Protein AF-A0A0N0BEQ4-F1 (afdb_monomer_lite)

Foldseek 3Di:
DDPCVVPQQDDLVNVCVVVVHDSVVVVVVCVVQQWDDDPRGIDRHPPPPD

Structure (mmCIF, N/CA/C/O backbone):
data_AF-A0A0N0BEQ4-F1
#
_entry.id   AF-A0A0N0BEQ4-F1
#
loop_
_atom_site.group_PDB
_atom_site.id
_atom_site.type_symbol
_atom_site.label_atom_id
_atom_site.label_alt_id
_atom_site.label_comp_id
_atom_site.label_asym_id
_atom_site.label_entity_id
_atom_site.label_seq_id
_atom_site.pdbx_PDB_ins_code
_atom_site.Cartn_x
_atom_site.Cartn_y
_atom_site.Cartn_z
_atom_site.occupancy
_atom_site.B_iso_or_equiv
_atom_site.auth_seq_id
_atom_site.auth_comp_id
_atom_site.auth_asym_id
_atom_site.auth_atom_id
_atom_site.pdbx_PDB_model_num
ATOM 1 N N . GLU A 1 1 ? -11.088 0.208 -12.285 1.00 45.84 1 GLU A N 1
ATOM 2 C CA . GLU A 1 1 ? -9.953 1.109 -12.004 1.00 45.84 1 GLU A CA 1
ATOM 3 C C . GLU A 1 1 ? -9.314 0.740 -10.663 1.00 45.84 1 GLU A C 1
ATOM 5 O O . GLU A 1 1 ? -10.004 0.223 -9.792 1.00 45.84 1 GLU A O 1
ATOM 10 N N . THR A 1 2 ? -7.998 0.889 -10.509 1.00 58.84 2 THR A N 1
ATOM 11 C CA . THR A 1 2 ? -7.244 0.472 -9.312 1.00 58.84 2 THR A CA 1
ATOM 12 C C . THR A 1 2 ? -7.281 1.549 -8.223 1.00 58.84 2 THR A C 1
ATOM 14 O O . THR A 1 2 ? -6.903 2.680 -8.495 1.00 58.84 2 THR A O 1
ATOM 17 N N . LEU A 1 3 ? -7.638 1.183 -6.981 1.00 65.31 3 LEU A N 1
ATOM 18 C CA . LEU A 1 3 ? -7.663 2.050 -5.776 1.00 65.31 3 LEU A CA 1
ATOM 19 C C . LEU A 1 3 ? -6.430 2.961 -5.601 1.00 65.31 3 LEU A C 1
ATOM 21 O O . LEU A 1 3 ? -6.528 4.057 -5.067 1.00 65.31 3 LEU A O 1
ATOM 25 N N . LEU A 1 4 ? -5.263 2.518 -6.074 1.00 67.69 4 LEU A N 1
ATOM 26 C CA . LEU A 1 4 ? -4.005 3.271 -6.013 1.00 67.69 4 LEU A CA 1
ATOM 27 C C . LEU A 1 4 ? -3.937 4.462 -6.980 1.00 67.69 4 LEU A C 1
ATOM 29 O O . LEU A 1 4 ? -3.076 5.319 -6.818 1.00 67.69 4 LEU A O 1
ATOM 33 N N . ASN A 1 5 ? -4.781 4.483 -8.014 1.00 65.31 5 ASN A N 1
ATOM 34 C CA . ASN A 1 5 ? -4.800 5.543 -9.019 1.00 65.31 5 ASN A CA 1
ATOM 35 C C . ASN A 1 5 ? -5.587 6.774 -8.539 1.00 65.31 5 ASN A C 1
ATOM 37 O O . ASN A 1 5 ? -5.367 7.863 -9.055 1.00 65.31 5 ASN A O 1
ATOM 41 N N . GLU A 1 6 ? -6.484 6.602 -7.559 1.00 69.50 6 GLU A N 1
ATOM 42 C CA . GLU A 1 6 ? -7.197 7.706 -6.902 1.00 69.50 6 GLU A CA 1
ATOM 43 C C . GLU A 1 6 ? -6.334 8.402 -5.846 1.00 69.50 6 GLU A C 1
ATOM 45 O O . GLU A 1 6 ? -6.314 9.629 -5.803 1.00 69.50 6 GLU A O 1
ATOM 50 N N . ASP A 1 7 ? -5.591 7.649 -5.026 1.00 71.00 7 ASP A N 1
ATOM 51 C CA . ASP A 1 7 ? -4.693 8.232 -4.026 1.00 71.00 7 ASP A CA 1
ATOM 52 C C . ASP A 1 7 ? -3.380 7.433 -3.910 1.00 71.00 7 ASP A C 1
ATOM 54 O O . ASP A 1 7 ? -3.292 6.433 -3.186 1.00 71.00 7 ASP A O 1
ATOM 58 N N . PRO A 1 8 ? -2.319 7.856 -4.621 1.00 70.31 8 PRO A N 1
ATOM 59 C CA . PRO A 1 8 ? -1.045 7.147 -4.615 1.00 70.31 8 PRO A CA 1
ATOM 60 C C . PRO A 1 8 ? -0.301 7.272 -3.281 1.00 70.31 8 PRO A C 1
ATOM 62 O O . PRO A 1 8 ? 0.658 6.528 -3.072 1.00 70.31 8 PRO A O 1
ATOM 65 N N . HIS A 1 9 ? -0.723 8.174 -2.386 1.00 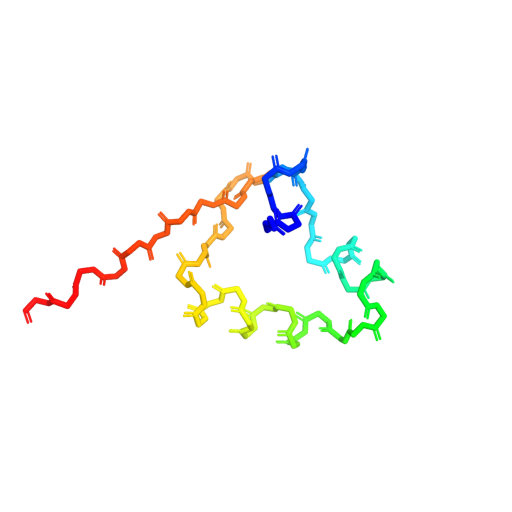75.94 9 HIS A N 1
ATOM 66 C CA . HIS A 1 9 ? -0.102 8.438 -1.085 1.00 75.94 9 HIS A CA 1
ATOM 67 C C . HIS A 1 9 ? -0.681 7.592 0.057 1.00 75.94 9 HIS A C 1
ATOM 69 O O . HIS A 1 9 ? -0.182 7.641 1.189 1.00 75.94 9 HIS A O 1
ATOM 75 N N . GLN A 1 10 ? -1.695 6.772 -0.225 1.00 78.88 10 GLN A N 1
ATOM 76 C CA . GLN A 1 10 ? -2.304 5.893 0.761 1.00 78.88 10 GLN A CA 1
ATOM 77 C C . GLN A 1 10 ? -1.309 4.894 1.359 1.00 78.88 10 GLN A C 1
ATOM 79 O O . GLN A 1 10 ? -0.597 4.150 0.681 1.00 78.88 10 GLN A O 1
ATOM 84 N N . THR A 1 11 ? -1.320 4.807 2.687 1.00 80.12 11 THR A N 1
ATOM 85 C CA . THR A 1 11 ? -0.529 3.811 3.414 1.00 80.12 11 THR A CA 1
ATOM 86 C C . THR A 1 11 ? -1.234 2.453 3.446 1.00 80.12 11 TH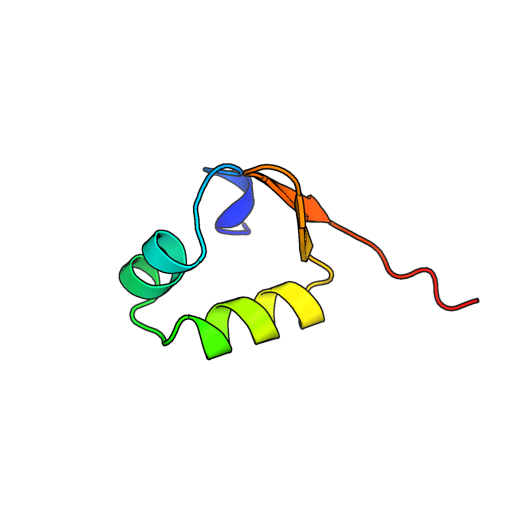R A C 1
ATOM 88 O O . THR A 1 11 ? -2.458 2.365 3.351 1.00 80.12 11 THR A O 1
ATOM 91 N N . LEU A 1 12 ? -0.481 1.372 3.700 1.00 82.62 12 LEU A N 1
ATOM 92 C CA . LEU A 1 12 ? -1.055 0.033 3.933 1.00 82.62 12 LEU A CA 1
ATOM 93 C C . LEU A 1 12 ? -2.161 0.033 4.999 1.00 82.62 12 LEU A C 1
ATOM 95 O O . LEU A 1 12 ? -3.068 -0.787 4.929 1.00 82.62 12 LEU A O 1
ATOM 99 N N . LYS A 1 13 ? -2.082 0.927 5.996 1.00 83.38 13 LYS A N 1
ATOM 100 C CA . LYS A 1 13 ? -3.080 1.037 7.067 1.00 83.38 13 LYS A CA 1
ATOM 101 C C . LYS A 1 13 ? -4.405 1.604 6.549 1.00 83.38 13 LYS A C 1
ATOM 103 O O . LYS A 1 13 ? -5.452 1.053 6.875 1.00 83.38 13 LYS A O 1
ATOM 108 N N . GLU A 1 14 ? -4.350 2.654 5.739 1.00 84.69 14 GLU A N 1
ATOM 109 C CA . GLU A 1 14 ? -5.531 3.233 5.085 1.00 84.69 14 GLU A CA 1
ATOM 110 C C . GLU A 1 14 ? -6.173 2.207 4.149 1.00 84.69 14 GLU A C 1
ATOM 112 O O . GLU A 1 14 ? -7.346 1.880 4.306 1.00 84.69 14 GLU A O 1
ATOM 117 N N . LEU A 1 15 ? -5.369 1.572 3.290 1.00 83.44 15 LEU A N 1
ATOM 118 C CA . LEU A 1 15 ? -5.836 0.514 2.391 1.00 83.44 15 LEU A CA 1
ATOM 119 C C . LEU A 1 15 ? -6.445 -0.673 3.151 1.00 83.44 15 LEU A C 1
ATOM 121 O O . LEU A 1 15 ? -7.483 -1.187 2.748 1.00 83.44 15 LEU A O 1
ATOM 125 N N . SER A 1 16 ? -5.837 -1.090 4.268 1.00 86.56 16 SER A N 1
ATOM 126 C CA . SER A 1 16 ? -6.360 -2.180 5.105 1.00 86.56 16 SER A CA 1
ATOM 127 C C . SER A 1 16 ? -7.730 -1.852 5.697 1.00 86.56 16 SER A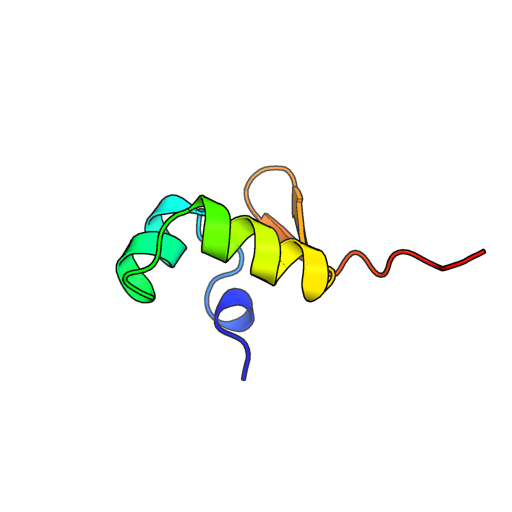 C 1
ATOM 129 O O . SER A 1 16 ? -8.610 -2.706 5.713 1.00 86.56 16 SER A O 1
ATOM 131 N N . LYS A 1 17 ? -7.941 -0.601 6.125 1.00 87.38 17 LYS A N 1
ATOM 132 C CA . LYS A 1 17 ? -9.234 -0.141 6.640 1.00 87.38 17 LYS A CA 1
ATOM 133 C C . LYS A 1 17 ? -10.279 -0.040 5.537 1.00 87.38 17 LYS A C 1
ATOM 135 O O . LYS A 1 17 ? -11.393 -0.507 5.725 1.00 87.38 17 LYS A O 1
ATOM 140 N N . LEU A 1 18 ? -9.911 0.548 4.401 1.00 84.06 18 LEU A N 1
ATOM 141 C CA . LEU A 1 18 ? -10.821 0.808 3.287 1.00 84.06 18 LEU A CA 1
ATOM 142 C C . LEU A 1 18 ? -11.325 -0.498 2.660 1.00 84.06 18 LEU A C 1
ATOM 144 O O . LEU A 1 18 ? -12.505 -0.639 2.364 1.00 84.06 18 LEU A O 1
ATOM 148 N N . LEU A 1 19 ? -10.438 -1.485 2.535 1.00 82.69 19 LEU A N 1
ATOM 149 C CA . LEU A 1 19 ? -10.767 -2.823 2.042 1.00 82.69 19 LEU A CA 1
ATOM 150 C C . LEU A 1 19 ? -11.245 -3.778 3.147 1.00 82.69 19 LEU A C 1
ATOM 152 O O . LEU A 1 19 ? -11.617 -4.907 2.840 1.00 82.69 19 LEU A O 1
ATOM 156 N N . ASN A 1 20 ? -11.210 -3.353 4.414 1.00 87.00 20 ASN A N 1
ATOM 157 C CA . ASN A 1 20 ? -11.469 -4.176 5.597 1.00 87.00 20 ASN A CA 1
ATOM 158 C C . ASN A 1 20 ? -10.701 -5.518 5.596 1.00 87.00 20 ASN A C 1
ATOM 160 O O . ASN A 1 20 ? -11.233 -6.571 5.948 1.00 87.00 20 ASN A O 1
ATOM 164 N N . VAL A 1 21 ? -9.440 -5.490 5.161 1.00 86.19 21 VAL A N 1
ATOM 165 C CA . VAL A 1 21 ? -8.541 -6.656 5.118 1.00 86.19 21 VAL A CA 1
ATOM 166 C C . VAL A 1 21 ? -7.266 -6.363 5.889 1.00 86.19 21 VAL A C 1
ATOM 168 O O . VAL A 1 21 ? -6.876 -5.212 6.034 1.00 86.19 21 VAL A O 1
ATOM 171 N N . ASP A 1 22 ? -6.560 -7.396 6.344 1.00 89.06 22 ASP A N 1
ATOM 172 C CA . ASP A 1 22 ? -5.299 -7.194 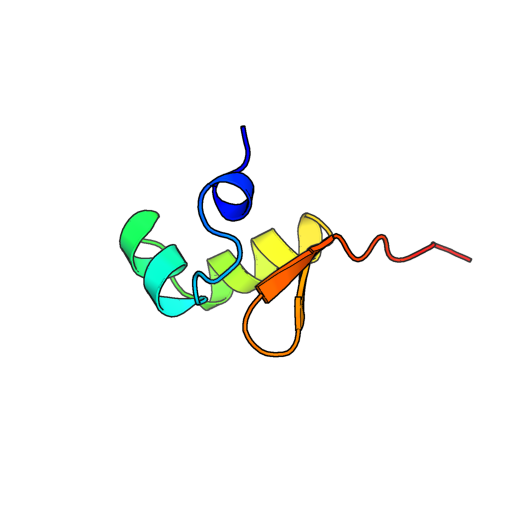7.057 1.00 89.06 22 ASP A CA 1
ATOM 173 C C . ASP A 1 22 ? -4.221 -6.540 6.169 1.00 89.06 22 ASP A C 1
ATOM 175 O O . ASP A 1 22 ? -4.123 -6.803 4.965 1.00 89.06 22 ASP A O 1
ATOM 179 N N . LYS A 1 23 ? -3.343 -5.733 6.778 1.00 85.88 23 LYS A N 1
ATOM 180 C CA . LYS A 1 23 ? -2.210 -5.082 6.091 1.00 85.88 23 LYS A CA 1
ATOM 181 C C . LYS A 1 23 ? -1.325 -6.085 5.348 1.00 85.88 23 LYS A C 1
ATOM 183 O O . LYS A 1 23 ? -0.773 -5.758 4.298 1.00 85.88 23 LYS A O 1
ATOM 188 N N . SER A 1 24 ? -1.207 -7.305 5.868 1.00 86.00 24 SER A N 1
ATOM 189 C CA . SER A 1 24 ? -0.453 -8.400 5.255 1.00 86.00 24 SER A CA 1
ATOM 190 C C . SER A 1 24 ? -1.079 -8.849 3.935 1.00 86.00 24 SER A C 1
ATOM 192 O O . SER A 1 24 ? -0.360 -9.140 2.980 1.00 86.00 24 SER A O 1
ATOM 194 N N . ILE A 1 25 ? -2.414 -8.871 3.855 1.00 87.38 25 ILE A N 1
ATOM 195 C CA . ILE A 1 25 ? -3.155 -9.208 2.632 1.00 87.38 25 ILE A CA 1
ATOM 196 C C . ILE A 1 25 ? -2.983 -8.098 1.601 1.00 87.38 25 ILE A C 1
ATOM 198 O O . ILE A 1 25 ? -2.680 -8.393 0.444 1.00 87.38 25 ILE A O 1
ATOM 202 N N . VAL A 1 26 ? -3.111 -6.835 2.021 1.00 85.06 26 VAL A N 1
ATOM 203 C CA . VAL A 1 26 ? -2.871 -5.679 1.146 1.00 85.06 26 VAL A CA 1
ATOM 204 C C . VAL A 1 26 ? -1.453 -5.729 0.579 1.00 85.06 26 VAL A C 1
ATOM 206 O O . VAL A 1 26 ? -1.275 -5.668 -0.631 1.00 85.06 26 VAL A O 1
ATOM 209 N N . SER A 1 27 ? -0.447 -5.927 1.433 1.00 81.75 27 SER A N 1
ATOM 210 C CA . SER A 1 27 ? 0.958 -6.003 1.022 1.00 81.75 27 SER A CA 1
ATOM 211 C C . SER A 1 27 ? 1.214 -7.140 0.025 1.00 81.75 27 SER A C 1
ATOM 213 O O . SER A 1 27 ? 1.839 -6.926 -1.013 1.00 81.75 27 SER A O 1
ATOM 215 N N . LYS A 1 28 ? 0.663 -8.339 0.277 1.00 85.56 28 LYS A N 1
ATOM 216 C CA . LYS A 1 28 ? 0.749 -9.470 -0.662 1.00 85.56 28 LYS A CA 1
ATOM 217 C C . LYS A 1 28 ? 0.090 -9.150 -2.002 1.00 85.56 28 LYS A C 1
ATOM 219 O O . LYS A 1 28 ? 0.707 -9.381 -3.036 1.00 85.56 28 LYS A O 1
ATOM 224 N N . ARG A 1 29 ? -1.130 -8.603 -1.995 1.00 84.25 29 ARG A N 1
ATOM 225 C CA . ARG A 1 29 ? -1.844 -8.215 -3.222 1.00 84.25 29 ARG A CA 1
ATOM 226 C C . ARG A 1 29 ? -1.073 -7.174 -4.021 1.00 84.25 29 ARG A C 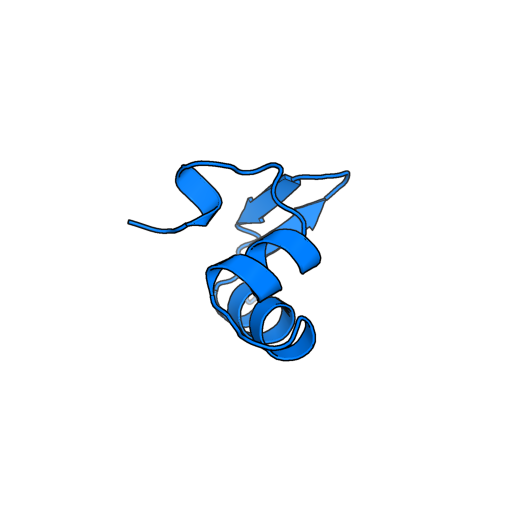1
ATOM 228 O O . ARG A 1 29 ? -0.947 -7.334 -5.226 1.00 84.25 29 ARG A O 1
ATOM 235 N N . LEU A 1 30 ? -0.535 -6.152 -3.359 1.00 81.94 30 LEU A N 1
ATOM 236 C CA . LEU A 1 30 ? 0.250 -5.106 -4.011 1.00 81.94 30 LEU A CA 1
ATOM 237 C C . LEU A 1 30 ? 1.520 -5.676 -4.630 1.00 81.94 30 LEU A C 1
ATOM 239 O O . LEU A 1 30 ? 1.799 -5.396 -5.787 1.00 81.94 30 LEU A O 1
ATOM 243 N N . LYS A 1 31 ? 2.220 -6.562 -3.918 1.00 81.62 31 LYS A N 1
ATOM 244 C CA . LYS A 1 31 ? 3.404 -7.240 -4.450 1.00 81.62 31 LYS A CA 1
ATOM 245 C C . LYS A 1 31 ? 3.084 -8.100 -5.678 1.00 81.62 31 LYS A C 1
ATOM 247 O O . LYS A 1 31 ? 3.825 -8.047 -6.651 1.00 81.62 31 LYS A O 1
ATOM 252 N N . VAL A 1 32 ? 1.980 -8.853 -5.653 1.00 82.75 32 VAL A N 1
ATOM 253 C CA . VAL A 1 32 ? 1.512 -9.665 -6.797 1.00 82.75 32 VAL A CA 1
ATOM 254 C C . VAL A 1 32 ? 1.090 -8.786 -7.973 1.00 82.75 32 VAL A C 1
ATOM 256 O O . VAL A 1 32 ? 1.375 -9.111 -9.117 1.00 82.75 32 VAL A O 1
ATOM 259 N N . ALA A 1 33 ? 0.459 -7.648 -7.694 1.00 79.62 33 ALA A N 1
ATOM 260 C CA . ALA A 1 33 ? 0.101 -6.659 -8.701 1.00 79.62 33 ALA A CA 1
ATOM 261 C C . ALA A 1 33 ? 1.310 -5.839 -9.202 1.00 79.62 33 ALA A C 1
ATOM 263 O O . ALA A 1 33 ? 1.138 -4.953 -10.034 1.00 79.62 33 ALA A O 1
ATOM 264 N N . GLY A 1 34 ? 2.522 -6.114 -8.703 1.00 81.31 34 GLY A N 1
ATOM 265 C CA . GLY A 1 34 ? 3.741 -5.425 -9.110 1.00 81.31 34 GLY A CA 1
ATOM 266 C C . GLY A 1 34 ? 3.845 -4.004 -8.568 1.00 81.31 34 GLY A C 1
ATOM 267 O O . GLY A 1 34 ? 4.476 -3.173 -9.193 1.00 81.31 34 GLY A O 1
ATOM 268 N N . PHE A 1 35 ? 3.232 -3.678 -7.432 1.00 82.38 35 PHE A N 1
ATOM 269 C CA . PHE A 1 35 ? 3.363 -2.375 -6.780 1.00 82.38 35 PHE A CA 1
ATOM 270 C C . PHE A 1 35 ? 4.331 -2.445 -5.597 1.00 82.38 35 PHE A C 1
ATOM 272 O O . PHE A 1 35 ? 4.269 -3.355 -4.767 1.00 82.38 35 PHE A O 1
ATOM 279 N N . ILE A 1 36 ? 5.204 -1.444 -5.482 1.00 81.06 36 ILE A N 1
ATOM 280 C CA . ILE A 1 36 ? 6.101 -1.258 -4.335 1.00 81.06 36 ILE A CA 1
ATOM 281 C C . ILE A 1 36 ? 5.855 0.099 -3.684 1.00 81.06 36 ILE A C 1
ATOM 283 O O . ILE A 1 36 ? 5.490 1.067 -4.351 1.00 81.06 36 ILE A O 1
ATOM 287 N N . HIS A 1 37 ? 6.095 0.174 -2.377 1.00 77.44 37 HIS A N 1
ATOM 288 C CA . HIS A 1 37 ? 5.977 1.416 -1.625 1.00 77.44 37 HIS A CA 1
ATOM 289 C C . HIS A 1 37 ? 7.327 2.134 -1.589 1.00 77.44 37 HIS A C 1
ATOM 291 O O . HIS A 1 37 ? 8.307 1.604 -1.059 1.00 77.44 37 HIS A O 1
ATOM 297 N N . LYS A 1 38 ? 7.390 3.346 -2.140 1.00 78.19 38 LYS A N 1
ATOM 298 C CA . LYS A 1 38 ? 8.604 4.162 -2.202 1.00 78.19 38 LYS A CA 1
ATOM 299 C C . LYS A 1 38 ? 8.323 5.520 -1.571 1.00 78.19 38 LYS A C 1
ATOM 301 O O . LYS A 1 38 ? 7.482 6.246 -2.070 1.00 78.19 38 LYS A O 1
ATOM 306 N N . LYS A 1 39 ? 9.021 5.865 -0.480 1.00 68.38 39 LYS A N 1
ATOM 307 C CA . LYS A 1 39 ? 8.976 7.197 0.172 1.00 68.38 39 LYS A CA 1
ATOM 308 C C . LYS A 1 39 ? 7.560 7.835 0.238 1.00 68.38 39 LYS A C 1
ATOM 310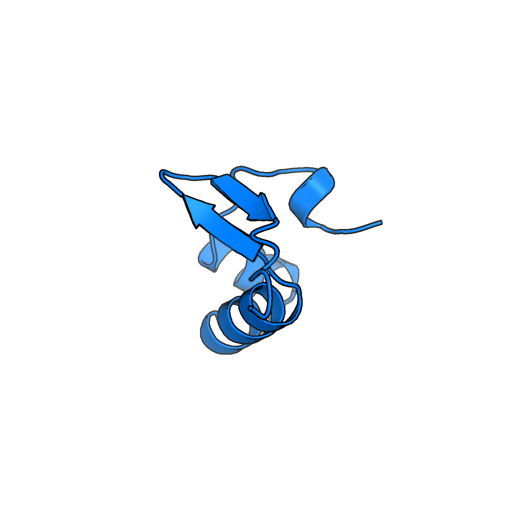 O O . LYS A 1 39 ? 7.424 9.007 -0.090 1.00 68.38 39 LYS A O 1
ATOM 315 N N . ASN A 1 40 ? 6.537 7.080 0.655 1.00 71.38 40 ASN A N 1
ATOM 316 C CA . ASN A 1 40 ? 5.119 7.493 0.750 1.00 71.38 40 ASN A CA 1
ATOM 317 C C . ASN A 1 40 ? 4.299 7.520 -0.550 1.00 71.38 40 ASN A C 1
ATOM 319 O O . ASN A 1 40 ? 3.312 8.250 -0.624 1.00 71.38 40 ASN A O 1
ATOM 323 N N . TYR A 1 41 ? 4.668 6.754 -1.572 1.00 78.19 41 TYR A N 1
ATOM 324 C CA . TYR A 1 41 ? 3.756 6.490 -2.680 1.00 78.19 41 TYR A CA 1
ATOM 325 C C . TYR A 1 41 ? 3.922 5.085 -3.251 1.00 78.19 41 TYR A C 1
ATOM 327 O O . TYR A 1 41 ? 4.989 4.468 -3.145 1.00 78.19 41 TYR A O 1
ATOM 335 N N . TRP A 1 42 ? 2.849 4.562 -3.838 1.00 81.75 42 TRP A N 1
ATOM 336 C CA . TRP A 1 42 ? 2.873 3.292 -4.556 1.00 81.75 42 TRP A CA 1
ATOM 337 C C . TRP A 1 42 ? 3.306 3.502 -5.997 1.00 81.75 42 TRP A C 1
ATOM 339 O O . TRP A 1 42 ? 2.711 4.291 -6.725 1.00 81.75 42 TRP A O 1
ATOM 349 N N . VAL A 1 43 ? 4.331 2.767 -6.421 1.00 77.81 43 VAL A N 1
ATOM 350 C CA . VAL A 1 43 ? 4.753 2.735 -7.824 1.00 77.81 43 VAL A CA 1
ATOM 351 C C . VAL A 1 43 ? 4.614 1.336 -8.395 1.00 77.81 43 VAL A C 1
ATOM 353 O O . VAL A 1 43 ? 4.985 0.377 -7.710 1.00 77.81 43 VAL A O 1
ATOM 356 N N . PRO A 1 44 ? 4.133 1.200 -9.642 1.00 79.12 44 PRO A N 1
ATOM 357 C CA . PRO A 1 44 ? 4.226 -0.053 -10.367 1.00 79.12 44 PRO A CA 1
ATOM 358 C C . PRO A 1 44 ? 5.709 -0.349 -10.622 1.00 79.12 44 PRO A C 1
ATOM 360 O O . PRO A 1 44 ? 6.391 0.312 -11.403 1.00 79.12 44 PRO A O 1
ATOM 363 N N . HIS A 1 45 ? 6.229 -1.329 -9.907 1.00 75.12 45 HIS A N 1
ATOM 364 C CA . HIS A 1 45 ? 7.483 -1.987 -10.185 1.00 75.12 45 HIS A CA 1
ATOM 365 C C . HIS A 1 45 ? 7.199 -3.260 -10.970 1.00 75.12 45 HIS A C 1
ATOM 367 O O . HIS A 1 45 ? 6.951 -4.330 -10.412 1.00 75.12 45 HIS A O 1
ATOM 373 N N . VAL A 1 46 ? 7.262 -3.127 -12.292 1.00 64.62 46 VAL A N 1
ATOM 374 C CA . VAL A 1 46 ? 7.382 -4.284 -13.171 1.00 64.62 46 VAL A CA 1
ATOM 375 C C . VAL A 1 46 ? 8.733 -4.911 -12.847 1.00 64.62 46 VAL A C 1
ATOM 377 O O . VAL A 1 46 ? 9.776 -4.385 -13.244 1.00 64.62 46 VAL A O 1
ATOM 380 N N . LEU A 1 47 ? 8.719 -5.986 -12.057 1.00 63.22 47 LEU A N 1
ATOM 381 C CA . LEU A 1 47 ? 9.856 -6.890 -11.969 1.00 63.22 47 LEU A CA 1
ATOM 382 C C . LEU A 1 47 ? 10.070 -7.371 -13.403 1.00 63.22 47 LEU A C 1
ATOM 384 O O . LEU A 1 47 ? 9.259 -8.123 -13.933 1.00 63.22 47 LEU A O 1
ATOM 388 N N . LYS A 1 48 ? 11.081 -6.826 -14.080 1.00 53.78 48 LYS A N 1
ATOM 389 C CA . LYS A 1 48 ? 11.524 -7.388 -15.349 1.00 53.78 48 LYS A CA 1
ATOM 390 C C . LYS A 1 48 ? 12.077 -8.764 -14.999 1.00 53.78 48 LYS A C 1
ATOM 392 O O . LYS A 1 48 ? 13.155 -8.835 -14.414 1.00 53.78 48 LYS A O 1
ATOM 397 N N . ASP A 1 49 ? 11.313 -9.813 -15.288 1.00 51.62 49 ASP A N 1
ATOM 398 C CA . ASP A 1 49 ? 11.885 -11.141 -15.475 1.00 51.62 49 ASP A CA 1
ATOM 399 C C . ASP A 1 49 ? 13.003 -10.989 -16.519 1.00 51.62 49 ASP A C 1
ATOM 401 O O . ASP A 1 49 ? 12.778 -10.461 -17.614 1.00 51.62 49 ASP A O 1
ATOM 405 N N . VAL A 1 50 ? 14.227 -11.301 -16.089 1.00 40.62 50 VAL A N 1
ATOM 406 C CA . VAL A 1 50 ? 15.455 -11.304 -16.897 1.00 40.62 50 VAL A CA 1
ATOM 407 C C . VAL A 1 50 ? 15.597 -12.616 -17.644 1.00 40.62 50 VAL A C 1
ATOM 409 O O . VAL A 1 50 ? 15.234 -13.662 -17.062 1.00 40.62 50 VAL A O 1
#

InterPro domains:
  IPR036388 Winged helix-like DNA-binding domain superfamily [G3DSA:1.10.10.10] (1-34)

pLDDT: mean 76.27, std 11.13, range [40.62, 89.06]

Secondary structure (DSSP, 8-state):
--GGGT-TT--HHHHHHHTTS-HHHHHHHHHHTTEEEETTEEEE------

Sequence (50 aa):
ETLLNEDPHQTLKELSKLLNVDKSIVSKRLKVAGFIHKKNYWVPHVLKDV

Organism: NCBI:txid166423

Radius of gyration: 10.82 Å; chains: 1; bounding box: 27×20×24 Å